Protein AF-A0A935VQR5-F1 (afdb_monomer)

Foldseek 3Di:
DFAQVNDDDDPVVLVVLLVVLVPDQWQCVVQVVCCVVPVRNPPDPGRVVSVSRNVSSVVSVVDPDDDDCPVPPDPDDPPVVVVVVVVVVVVVVVVVVVPD

Secondary structure (DSSP, 8-state):
--EETTEE--HHHHHHHHHHHTT---HHHHHHHHHHHH--S-S-SSHHHHHHHHHHHHHHHH--PPP--SSS---PPPHHHHHHHHHHHHHHHHHHTS--

Mean predicted aligned error: 14.16 Å

pLDDT: mean 78.92, std 14.45, range [45.19, 95.12]

Sequence (100 aa):
MMKVFEANITQQVSDFLNYNLKKIASFEKANQKIYNAFGIIHFFDNNEELETLKETLSITHNIVEEPDRAEYGDFQTNSDLANKVTFAFSIKKYFSGNCD

Solvent-accessible surface area (backbone atoms only — not comparable to full-atom values): 6218 Å² total; per-residue (Å²): 130,54,61,58,95,84,40,82,45,54,68,69,58,51,52,50,49,48,70,68,47,73,83,55,90,45,30,68,63,44,19,52,52,42,25,76,77,72,68,42,75,77,76,46,94,42,57,67,57,48,49,52,51,52,52,52,55,55,53,53,72,69,51,84,73,75,76,82,62,82,85,49,98,61,91,71,72,55,67,69,58,50,49,52,51,51,50,52,52,52,52,52,52,59,65,64,70,70,76,124

Structure (mmCIF, N/CA/C/O backbone):
data_AF-A0A935VQR5-F1
#
_entry.id   AF-A0A935VQR5-F1
#
loop_
_atom_site.group_PDB
_atom_site.id
_atom_site.type_symbol
_atom_site.label_atom_id
_atom_site.label_alt_id
_atom_site.label_comp_id
_atom_site.label_asym_id
_atom_site.label_entity_id
_atom_site.label_seq_id
_atom_site.pdbx_PDB_ins_code
_atom_site.Cartn_x
_atom_site.Cartn_y
_atom_site.Cartn_z
_atom_site.occupancy
_atom_site.B_iso_or_equiv
_atom_site.auth_seq_id
_atom_site.auth_comp_id
_atom_site.auth_asym_id
_atom_site.auth_atom_id
_atom_site.pdbx_PDB_model_num
ATOM 1 N N . MET A 1 1 ? 5.930 -4.784 -13.890 1.00 55.16 1 MET A N 1
ATOM 2 C CA . MET A 1 1 ? 5.105 -5.633 -13.000 1.00 55.16 1 MET A CA 1
ATOM 3 C C . MET A 1 1 ? 5.145 -4.910 -11.678 1.00 55.16 1 MET A C 1
ATOM 5 O O . MET A 1 1 ? 6.237 -4.774 -11.159 1.00 55.16 1 MET A O 1
ATOM 9 N N . MET A 1 2 ? 4.030 -4.348 -11.216 1.00 65.56 2 MET A N 1
ATOM 10 C CA . MET A 1 2 ? 4.076 -3.382 -10.117 1.00 65.56 2 MET A CA 1
ATOM 11 C C . MET A 1 2 ? 4.426 -4.086 -8.797 1.00 65.56 2 MET A C 1
ATOM 13 O O . MET A 1 2 ? 3.755 -5.051 -8.418 1.00 65.56 2 MET A O 1
ATOM 17 N N . LYS A 1 3 ? 5.461 -3.605 -8.100 1.00 69.25 3 LYS A N 1
ATOM 18 C CA . LYS A 1 3 ? 5.829 -4.085 -6.761 1.00 69.25 3 LYS A CA 1
ATOM 19 C C . LYS A 1 3 ? 5.291 -3.132 -5.694 1.00 69.25 3 LYS A C 1
ATOM 21 O O . LYS A 1 3 ? 5.564 -1.938 -5.734 1.00 69.25 3 LYS A O 1
ATOM 26 N N . VAL A 1 4 ? 4.548 -3.659 -4.722 1.00 72.00 4 VAL A N 1
ATOM 27 C CA . VAL A 1 4 ? 4.104 -2.929 -3.518 1.00 72.00 4 VAL A CA 1
ATOM 28 C C . VAL A 1 4 ? 4.625 -3.689 -2.313 1.00 72.00 4 VAL A C 1
ATOM 30 O O . VAL A 1 4 ? 4.293 -4.859 -2.159 1.00 72.00 4 VAL A O 1
ATOM 33 N N . PHE A 1 5 ? 5.465 -3.053 -1.490 1.00 78.00 5 PHE A N 1
ATOM 34 C CA . PHE A 1 5 ? 6.185 -3.729 -0.397 1.00 78.00 5 PHE A CA 1
ATOM 35 C C . PHE A 1 5 ? 6.863 -5.029 -0.854 1.00 78.00 5 PHE A C 1
ATOM 37 O O . PHE A 1 5 ? 6.707 -6.072 -0.230 1.00 78.00 5 PHE A O 1
ATOM 44 N N . GLU A 1 6 ? 7.544 -4.983 -2.003 1.00 78.12 6 GLU A N 1
ATOM 45 C CA . GLU A 1 6 ? 8.224 -6.135 -2.626 1.00 78.12 6 GLU A CA 1
ATOM 46 C C . GLU A 1 6 ? 7.295 -7.260 -3.123 1.00 78.12 6 GLU A C 1
ATOM 48 O O . GLU A 1 6 ? 7.739 -8.151 -3.850 1.00 78.12 6 GLU A O 1
ATOM 53 N N . ALA A 1 7 ? 5.994 -7.196 -2.831 1.00 81.00 7 ALA A N 1
ATOM 54 C CA . ALA A 1 7 ? 5.005 -8.117 -3.359 1.00 81.00 7 ALA A CA 1
ATOM 55 C C . ALA A 1 7 ? 4.630 -7.739 -4.795 1.00 81.00 7 ALA A C 1
ATOM 57 O O . ALA A 1 7 ? 4.290 -6.592 -5.100 1.00 81.00 7 ALA A O 1
ATOM 58 N N . ASN A 1 8 ? 4.645 -8.732 -5.682 1.00 81.56 8 ASN A N 1
ATOM 59 C CA . ASN A 1 8 ? 4.144 -8.571 -7.039 1.00 81.56 8 ASN A CA 1
ATOM 60 C C . ASN A 1 8 ? 2.617 -8.528 -7.006 1.00 81.56 8 ASN A C 1
ATOM 62 O O . ASN A 1 8 ? 1.973 -9.541 -6.721 1.00 81.56 8 ASN A O 1
ATOM 66 N N . ILE A 1 9 ? 2.039 -7.376 -7.336 1.00 84.12 9 ILE A N 1
ATOM 67 C CA . ILE A 1 9 ? 0.591 -7.238 -7.474 1.00 84.12 9 ILE A CA 1
ATOM 68 C C . ILE A 1 9 ? 0.224 -6.877 -8.909 1.00 84.12 9 ILE A C 1
ATOM 70 O O . ILE A 1 9 ? 0.979 -6.233 -9.641 1.00 84.12 9 ILE A O 1
ATOM 74 N N . THR A 1 10 ? -0.952 -7.323 -9.342 1.00 86.81 10 THR A N 1
ATOM 75 C CA . THR A 1 10 ? -1.461 -6.946 -10.660 1.00 86.81 10 THR A CA 1
ATOM 76 C C . THR A 1 10 ? -1.928 -5.494 -10.640 1.00 86.81 10 THR A C 1
ATOM 78 O O . THR A 1 10 ? -2.377 -4.982 -9.610 1.00 86.81 10 THR A O 1
ATOM 81 N N . GLN A 1 11 ? -1.883 -4.839 -11.802 1.00 82.19 11 GLN A N 1
ATOM 82 C CA . GLN A 1 11 ? -2.393 -3.475 -11.946 1.00 82.19 11 GLN A CA 1
ATOM 83 C C . GLN A 1 11 ? -3.859 -3.374 -11.498 1.00 82.19 11 GLN A C 1
ATOM 85 O O . GLN A 1 11 ? -4.220 -2.457 -10.778 1.00 82.19 11 GLN A O 1
ATOM 90 N N . GLN A 1 12 ? -4.680 -4.379 -11.821 1.00 85.94 12 GLN A N 1
ATOM 91 C CA . GLN A 1 12 ? -6.090 -4.427 -11.420 1.00 85.94 12 GLN A CA 1
ATOM 92 C C . GLN A 1 12 ? -6.280 -4.369 -9.899 1.00 85.94 12 GLN A C 1
ATOM 94 O O . GLN A 1 12 ? -7.173 -3.678 -9.411 1.00 85.94 12 GLN A O 1
ATOM 99 N N . VAL A 1 13 ? -5.443 -5.087 -9.142 1.00 87.44 13 VAL A N 1
ATOM 100 C CA . VAL A 1 13 ? -5.496 -5.071 -7.675 1.00 87.44 13 VAL A CA 1
ATOM 101 C C . VAL A 1 13 ? -5.035 -3.715 -7.144 1.00 87.44 13 VAL A C 1
ATOM 103 O O . VAL A 1 13 ? -5.697 -3.154 -6.274 1.00 87.44 13 VAL A O 1
ATOM 106 N N . SER A 1 14 ? -3.957 -3.155 -7.699 1.00 86.81 14 SER A N 1
ATOM 107 C CA . SER A 1 14 ? -3.483 -1.806 -7.357 1.00 86.81 14 SER A CA 1
ATOM 108 C C . SER A 1 14 ? -4.565 -0.743 -7.569 1.00 86.81 14 SER A C 1
ATOM 110 O O . SER A 1 14 ? -4.882 0.018 -6.651 1.00 86.81 14 SER A O 1
ATOM 112 N N . ASP A 1 15 ? -5.200 -0.740 -8.742 1.00 87.81 15 ASP A N 1
ATOM 113 C CA . ASP A 1 15 ? -6.256 0.206 -9.104 1.00 87.81 15 ASP A CA 1
ATOM 114 C C . ASP A 1 15 ? -7.458 0.074 -8.164 1.00 87.81 15 ASP A C 1
ATOM 116 O O . ASP A 1 15 ? -7.999 1.074 -7.683 1.00 87.81 15 ASP A O 1
ATOM 120 N N . PHE A 1 16 ? -7.850 -1.166 -7.848 1.00 89.94 16 PHE A N 1
ATOM 121 C CA . PHE A 1 16 ? -8.929 -1.443 -6.906 1.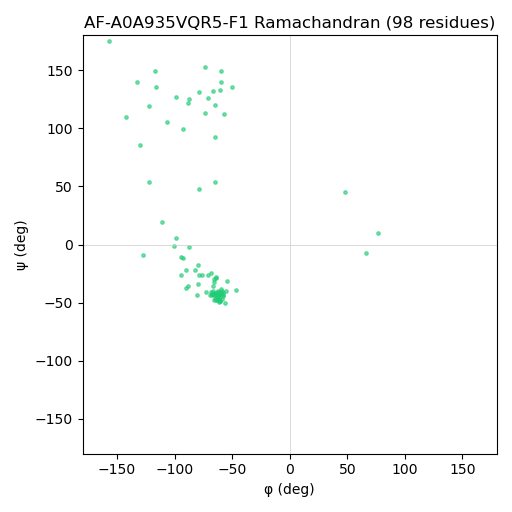00 89.94 16 PHE A CA 1
ATOM 122 C C . PHE A 1 16 ? -8.619 -0.896 -5.511 1.00 89.94 16 PHE A C 1
ATOM 124 O O . PHE A 1 16 ? -9.473 -0.234 -4.910 1.00 89.94 16 PHE A O 1
ATOM 131 N N . LEU A 1 17 ? -7.418 -1.165 -4.992 1.00 90.25 17 LEU A N 1
ATOM 132 C CA . LEU A 1 17 ? -6.993 -0.704 -3.673 1.00 90.25 17 LEU A CA 1
ATOM 133 C C . LEU A 1 17 ? -6.937 0.823 -3.629 1.00 90.25 17 LEU A C 1
ATOM 135 O O . LEU A 1 17 ? -7.525 1.427 -2.734 1.00 90.25 17 LEU A O 1
ATOM 139 N N . ASN A 1 18 ? -6.324 1.459 -4.628 1.00 89.19 18 ASN A N 1
ATOM 140 C CA . ASN A 1 18 ? -6.227 2.913 -4.703 1.00 89.19 18 ASN A CA 1
ATOM 141 C C . ASN A 1 18 ? -7.625 3.555 -4.761 1.00 89.19 18 ASN A C 1
ATOM 143 O O . ASN A 1 18 ? -7.952 4.420 -3.950 1.00 89.19 18 ASN A O 1
ATOM 147 N N . TYR A 1 19 ? -8.513 3.074 -5.637 1.00 89.75 19 TYR A N 1
ATOM 148 C CA . TYR A 1 19 ? -9.875 3.603 -5.749 1.00 89.75 19 TYR A CA 1
ATOM 149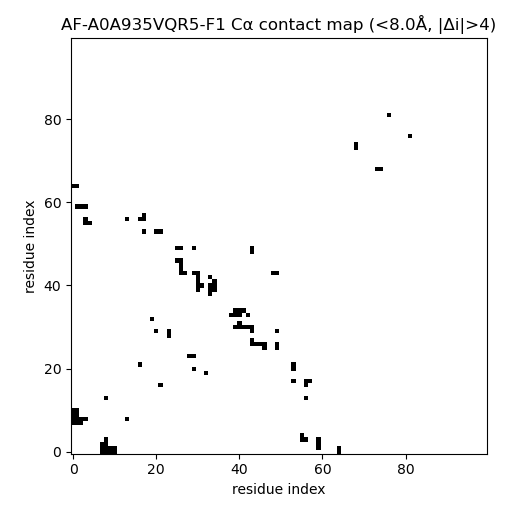 C C . TYR A 1 19 ? -10.680 3.467 -4.448 1.00 89.75 19 TYR A C 1
ATOM 151 O O . TYR A 1 19 ? -11.372 4.405 -4.039 1.00 89.75 19 TYR A O 1
ATOM 159 N N . ASN A 1 20 ? -10.592 2.311 -3.783 1.00 89.88 20 ASN A N 1
ATOM 160 C CA . ASN A 1 20 ? -11.394 2.038 -2.594 1.00 89.88 20 ASN A CA 1
ATOM 161 C C . ASN A 1 20 ? -10.838 2.676 -1.323 1.00 89.88 20 ASN A C 1
ATOM 163 O O . ASN A 1 20 ? -11.634 3.075 -0.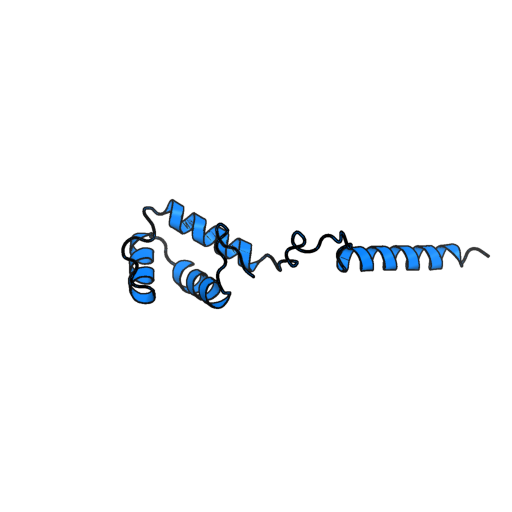473 1.00 89.88 20 ASN A O 1
ATOM 167 N N . LEU A 1 21 ? -9.516 2.779 -1.182 1.00 91.31 21 LEU A N 1
ATOM 168 C CA . LEU A 1 21 ? -8.875 3.233 0.052 1.00 91.31 21 LEU A CA 1
ATOM 169 C C . LEU A 1 21 ? -8.573 4.737 0.055 1.00 91.31 21 LEU A C 1
ATOM 171 O O . LEU A 1 21 ? -8.593 5.344 1.122 1.00 91.31 21 LEU A O 1
ATOM 175 N N . LYS A 1 22 ? -8.385 5.381 -1.107 1.00 88.12 22 LYS A N 1
ATOM 176 C CA . LYS A 1 22 ? -7.945 6.791 -1.217 1.00 88.12 22 LYS A CA 1
ATOM 177 C C . LYS A 1 22 ? -8.794 7.805 -0.445 1.00 88.12 22 LYS A C 1
ATOM 179 O O . LYS A 1 22 ? -8.273 8.822 -0.004 1.00 88.12 22 LYS A O 1
ATOM 184 N N . LYS A 1 23 ? -10.098 7.559 -0.283 1.00 88.50 23 LYS A N 1
ATOM 185 C CA . LYS A 1 23 ? -11.027 8.472 0.420 1.00 88.50 23 LYS A CA 1
ATOM 186 C C . LYS A 1 23 ? -11.346 8.048 1.857 1.00 88.50 23 LYS A C 1
ATOM 188 O O . LYS A 1 23 ? -12.134 8.714 2.525 1.00 88.50 23 LYS A O 1
ATOM 193 N N . ILE A 1 24 ? -10.805 6.925 2.323 1.00 91.69 24 ILE A N 1
ATOM 194 C CA . ILE A 1 24 ? -11.121 6.381 3.644 1.00 91.69 24 ILE A CA 1
ATOM 195 C C . ILE A 1 24 ? -10.194 7.006 4.679 1.00 91.69 24 ILE A C 1
ATOM 197 O O . ILE A 1 24 ? -8.985 6.916 4.538 1.00 91.69 24 ILE A O 1
ATOM 201 N N . ALA A 1 25 ? -10.753 7.612 5.724 1.00 89.38 25 ALA A N 1
ATOM 202 C CA . ALA A 1 25 ? -9.975 8.287 6.766 1.00 89.38 25 ALA A CA 1
ATOM 203 C C . ALA A 1 25 ? -9.658 7.417 7.997 1.00 89.38 25 ALA A C 1
ATOM 205 O O . ALA A 1 25 ? -8.891 7.857 8.842 1.00 89.38 25 ALA A O 1
ATOM 206 N N . SER A 1 26 ? -10.267 6.232 8.139 1.00 93.31 26 SER A N 1
ATOM 207 C CA . SER A 1 26 ? -10.035 5.363 9.300 1.00 93.31 26 SER A CA 1
ATOM 208 C C . SER A 1 26 ? -9.781 3.913 8.900 1.00 93.31 26 SER A C 1
ATOM 210 O O . SER A 1 26 ? -10.437 3.376 7.997 1.00 93.31 26 SER A O 1
ATOM 212 N N . PHE A 1 27 ? -8.840 3.278 9.592 1.00 93.25 27 PHE A N 1
ATOM 213 C CA . PHE A 1 27 ? -8.435 1.900 9.343 1.00 93.25 27 PHE A CA 1
ATOM 214 C C . PHE A 1 27 ? -9.558 0.885 9.605 1.00 93.25 27 PHE A C 1
ATOM 216 O O . PHE A 1 27 ? -9.636 -0.123 8.911 1.00 93.25 27 PHE A O 1
ATOM 223 N N . GLU A 1 28 ? -10.515 1.169 10.494 1.00 94.75 28 GLU A N 1
ATOM 224 C CA . GLU A 1 28 ? -11.664 0.284 10.731 1.00 94.75 28 GLU A CA 1
ATOM 225 C C . GLU A 1 28 ? -12.587 0.227 9.509 1.00 94.75 28 GLU A C 1
ATOM 227 O O . GLU A 1 28 ? -13.023 -0.847 9.091 1.00 94.75 28 GLU A O 1
ATOM 232 N N . LYS A 1 29 ? -12.849 1.381 8.879 1.00 94.00 29 LYS A N 1
ATOM 233 C CA . LYS A 1 29 ? -13.619 1.439 7.625 1.00 94.00 29 LYS A CA 1
ATOM 234 C C . LYS A 1 29 ? -12.859 0.784 6.474 1.00 94.00 29 LYS A C 1
ATOM 236 O O . LYS A 1 29 ? -13.481 0.162 5.611 1.00 94.00 29 LYS A O 1
ATOM 241 N N . ALA A 1 30 ? -11.534 0.917 6.457 1.00 94.50 30 ALA A N 1
ATOM 242 C CA . ALA A 1 30 ? -10.688 0.247 5.477 1.00 94.50 30 ALA A CA 1
ATOM 243 C C . ALA A 1 30 ? -10.746 -1.280 5.647 1.00 94.50 30 ALA A C 1
ATOM 245 O O . ALA A 1 30 ? -10.998 -1.985 4.672 1.00 94.50 30 ALA A O 1
ATOM 246 N N . ASN A 1 31 ? -10.638 -1.785 6.879 1.00 94.88 31 ASN A N 1
ATOM 247 C CA . ASN A 1 31 ? -10.773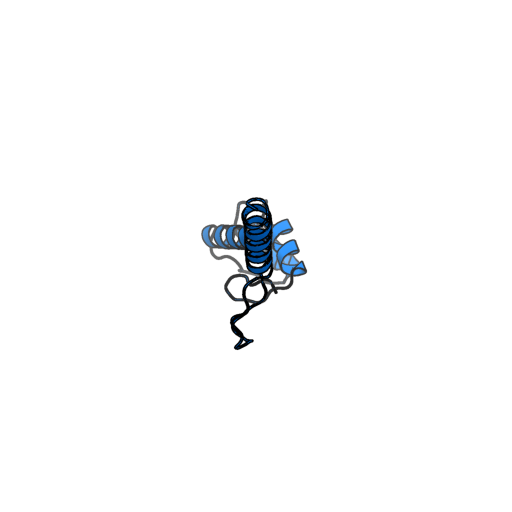 -3.206 7.201 1.00 94.88 31 ASN A CA 1
ATOM 248 C C . ASN A 1 31 ? -12.142 -3.761 6.798 1.00 94.88 31 ASN A C 1
ATOM 250 O O . ASN A 1 31 ? -12.205 -4.818 6.183 1.00 94.88 31 ASN A O 1
ATOM 254 N N . GLN A 1 32 ? -13.241 -3.032 7.025 1.00 94.44 32 GLN A N 1
ATOM 255 C CA . GLN A 1 32 ? -14.565 -3.458 6.546 1.00 94.44 32 GLN A CA 1
ATOM 256 C C . GLN A 1 32 ? -14.628 -3.588 5.017 1.00 94.44 32 GLN A C 1
ATOM 258 O O . GLN A 1 32 ? -15.194 -4.541 4.485 1.00 94.44 32 GLN A O 1
ATOM 263 N N . LYS A 1 33 ? -14.046 -2.630 4.290 1.00 93.19 33 LYS A N 1
ATOM 264 C CA . LYS A 1 33 ? -13.968 -2.665 2.822 1.00 93.19 33 LYS A CA 1
ATOM 265 C C . LYS A 1 33 ? -13.150 -3.853 2.325 1.00 93.19 33 LYS A C 1
ATOM 267 O O . LYS A 1 33 ? -13.585 -4.539 1.403 1.00 93.19 33 LYS A O 1
ATOM 272 N N . ILE A 1 34 ? -11.997 -4.087 2.941 1.00 93.62 34 ILE A N 1
ATOM 273 C CA . ILE A 1 34 ? -11.109 -5.202 2.620 1.00 93.62 34 ILE A CA 1
ATOM 274 C C . ILE A 1 34 ? -11.776 -6.541 2.953 1.00 93.62 34 ILE A C 1
ATOM 276 O O . ILE A 1 34 ? -11.751 -7.444 2.123 1.00 93.62 34 ILE A O 1
ATOM 280 N N . TYR A 1 35 ? -12.459 -6.653 4.089 1.00 94.81 35 TYR A N 1
ATOM 281 C CA . TYR A 1 35 ? -13.242 -7.833 4.447 1.00 94.81 35 TYR A CA 1
ATOM 282 C C . TYR A 1 35 ? -14.331 -8.129 3.414 1.00 94.81 35 TYR A C 1
ATOM 284 O O . TYR A 1 35 ? -14.446 -9.250 2.932 1.00 94.81 35 TYR A O 1
ATOM 292 N N . ASN A 1 36 ? -15.090 -7.115 2.999 1.00 93.06 36 ASN A N 1
ATOM 293 C CA . ASN A 1 36 ? -16.160 -7.303 2.019 1.00 93.06 36 ASN A CA 1
ATOM 294 C C . ASN A 1 36 ? -15.641 -7.706 0.628 1.00 93.06 36 ASN A C 1
ATOM 296 O O . ASN A 1 36 ? -16.355 -8.375 -0.113 1.00 93.06 36 ASN A O 1
ATOM 300 N N . ALA A 1 37 ? -14.431 -7.280 0.257 1.00 91.44 37 ALA A N 1
ATOM 301 C CA . ALA A 1 37 ? -13.842 -7.572 -1.048 1.00 91.44 37 ALA A CA 1
ATOM 302 C C . ALA A 1 37 ? -13.024 -8.875 -1.071 1.00 91.44 37 ALA A C 1
ATOM 304 O O . ALA A 1 37 ? -13.049 -9.596 -2.065 1.00 91.44 37 ALA A O 1
ATOM 305 N N . PHE A 1 38 ? -12.300 -9.166 0.012 1.00 91.00 38 PHE A N 1
ATOM 306 C CA . PHE A 1 38 ? -11.271 -10.209 0.076 1.00 91.00 38 PHE A CA 1
ATOM 307 C C . PHE A 1 38 ? -11.459 -11.203 1.232 1.00 91.00 38 PHE A C 1
ATOM 309 O O . PHE A 1 38 ? -10.745 -12.197 1.296 1.00 91.00 38 PHE A O 1
ATOM 316 N N . GLY A 1 39 ? -12.386 -10.954 2.161 1.00 92.75 39 GLY A N 1
ATOM 317 C CA . GLY A 1 39 ? -12.620 -11.802 3.337 1.00 92.75 39 GLY A CA 1
ATOM 318 C C . GLY A 1 39 ? -11.588 -11.649 4.460 1.00 92.75 39 GLY A C 1
ATOM 319 O O . GLY A 1 39 ? -11.596 -12.436 5.404 1.00 92.75 39 GLY A O 1
ATOM 320 N N . ILE A 1 40 ? -10.700 -10.652 4.388 1.00 92.19 40 IL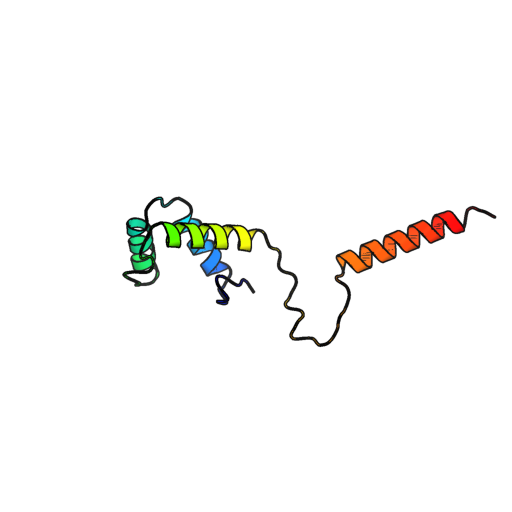E A N 1
ATOM 321 C CA . ILE A 1 40 ? -9.648 -10.426 5.390 1.00 92.19 40 ILE A CA 1
ATOM 322 C C . ILE A 1 40 ? -10.189 -9.532 6.513 1.00 92.19 40 ILE A C 1
ATOM 324 O O . ILE A 1 40 ? -10.647 -8.423 6.255 1.00 92.19 40 ILE A O 1
ATOM 328 N N . ILE A 1 41 ? -10.146 -10.0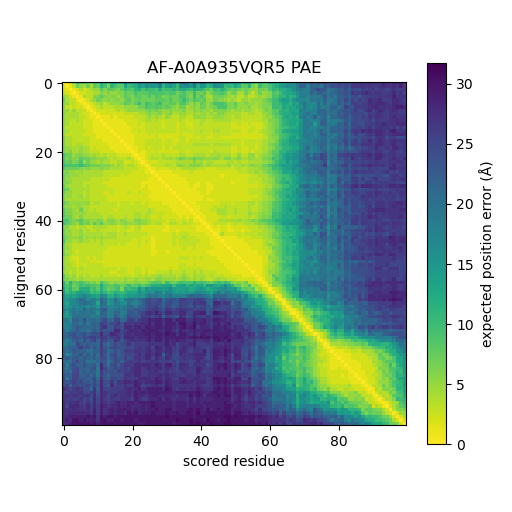23 7.754 1.00 90.31 41 ILE A N 1
ATOM 329 C CA . ILE A 1 41 ? -10.814 -9.400 8.912 1.00 90.31 41 ILE A CA 1
ATOM 330 C C . ILE A 1 41 ? -10.000 -8.230 9.491 1.00 90.31 41 ILE A C 1
ATOM 332 O O . ILE A 1 41 ? -10.557 -7.174 9.784 1.00 90.31 41 ILE A O 1
ATOM 336 N N . HIS A 1 42 ? -8.687 -8.407 9.631 1.00 91.38 42 HIS A N 1
ATOM 337 C CA . HIS A 1 42 ? -7.768 -7.426 10.212 1.00 91.38 42 HIS A CA 1
ATOM 338 C C . HIS A 1 42 ? -6.588 -7.242 9.267 1.00 91.38 42 HIS A C 1
ATOM 340 O O . HIS A 1 42 ? -5.598 -7.957 9.358 1.00 91.38 42 HIS A O 1
ATOM 346 N N . PHE A 1 43 ? -6.752 -6.356 8.286 1.00 93.56 43 PHE A N 1
ATOM 347 C CA . PHE A 1 43 ? -5.698 -6.055 7.321 1.00 93.56 43 PHE A CA 1
ATOM 348 C C . PHE A 1 43 ? -4.780 -4.931 7.815 1.00 93.56 43 PHE A C 1
ATOM 350 O O . PHE A 1 43 ? -3.586 -4.973 7.558 1.00 93.56 43 PHE A O 1
ATOM 357 N N . PHE A 1 44 ? -5.345 -3.945 8.513 1.00 95.12 44 PHE A N 1
ATOM 358 C CA . PHE A 1 44 ? -4.624 -2.845 9.150 1.00 95.12 44 PHE A CA 1
ATOM 359 C C . PHE A 1 44 ? -4.808 -2.907 10.664 1.00 95.12 44 PHE A C 1
ATOM 361 O O . PHE A 1 44 ? -5.949 -3.040 11.130 1.00 95.12 44 PHE A O 1
ATOM 368 N N . ASP A 1 45 ? -3.727 -2.720 11.413 1.00 94.69 45 ASP A N 1
ATOM 369 C CA . ASP A 1 45 ? -3.758 -2.640 12.876 1.00 94.69 45 ASP A CA 1
ATOM 370 C C . ASP A 1 45 ? -3.945 -1.200 13.378 1.00 94.69 45 ASP A C 1
ATOM 372 O O . ASP A 1 45 ? -4.404 -0.974 14.499 1.00 94.69 45 ASP A O 1
ATOM 376 N N . ASN A 1 46 ? -3.618 -0.203 12.551 1.00 94.88 46 ASN A N 1
ATOM 377 C CA . ASN A 1 46 ? -3.699 1.216 12.896 1.00 94.88 46 ASN A CA 1
ATOM 378 C C . ASN A 1 46 ? -3.826 2.110 11.641 1.00 94.88 46 ASN A C 1
ATOM 380 O O . ASN A 1 46 ? -3.767 1.651 10.499 1.00 94.88 46 ASN A O 1
ATOM 384 N N . ASN A 1 47 ? -4.016 3.419 11.849 1.00 93.81 47 ASN A N 1
ATOM 385 C CA . ASN A 1 47 ? -4.106 4.387 10.748 1.00 93.81 47 ASN A CA 1
ATOM 386 C C . ASN A 1 47 ? -2.766 4.630 10.034 1.00 93.81 47 ASN A C 1
ATOM 388 O O . ASN A 1 47 ? -2.781 5.004 8.866 1.00 93.81 47 ASN A O 1
ATOM 392 N N . GLU A 1 48 ? -1.629 4.429 10.700 1.00 94.56 48 GLU A N 1
ATOM 393 C CA . GLU A 1 48 ? -0.301 4.643 10.110 1.00 94.56 48 GLU A CA 1
ATOM 394 C C . GLU A 1 48 ? -0.037 3.637 8.981 1.00 94.56 48 GLU A C 1
ATOM 396 O O . GLU A 1 48 ? 0.397 4.021 7.896 1.00 94.56 48 GLU A O 1
ATOM 401 N N . GLU A 1 49 ? -0.415 2.372 9.167 1.00 93.94 49 GLU A N 1
ATOM 402 C CA . GLU A 1 49 ? -0.345 1.341 8.123 1.00 93.94 49 GLU A CA 1
ATOM 403 C C . GLU A 1 49 ? -1.249 1.651 6.925 1.00 93.94 4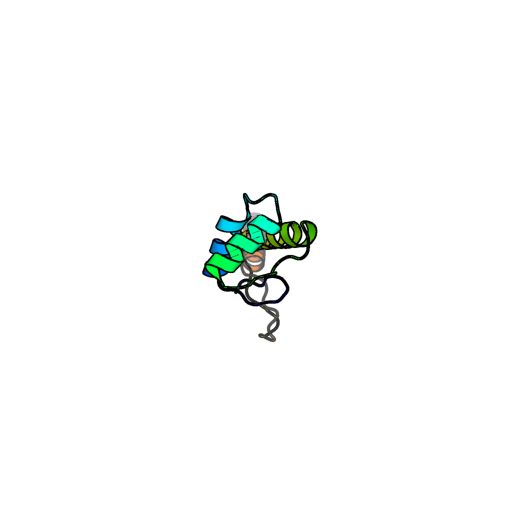9 GLU A C 1
ATOM 405 O O . GLU A 1 49 ? -0.850 1.467 5.770 1.00 93.94 49 GLU A O 1
ATOM 410 N N . LEU A 1 50 ? -2.460 2.159 7.184 1.00 94.00 50 LEU A N 1
ATOM 411 C CA . LEU A 1 50 ? -3.375 2.585 6.126 1.00 94.00 50 LEU A CA 1
ATOM 412 C C . LEU A 1 50 ? -2.763 3.715 5.288 1.00 94.00 50 LEU A C 1
ATOM 414 O O . LEU A 1 50 ? -2.826 3.663 4.057 1.00 94.00 50 LEU A O 1
ATOM 418 N N . GLU A 1 51 ? -2.190 4.733 5.933 1.00 93.25 51 GLU A N 1
ATOM 419 C CA . GLU A 1 51 ? -1.536 5.836 5.223 1.00 93.25 51 GLU A CA 1
ATOM 420 C C . GLU A 1 51 ? -0.292 5.361 4.466 1.00 93.25 51 GLU A C 1
ATOM 422 O O . GLU A 1 51 ? -0.155 5.662 3.281 1.00 93.25 51 GLU A O 1
ATOM 427 N N . THR A 1 52 ? 0.532 4.507 5.076 1.00 92.81 52 THR A N 1
ATOM 428 C CA . THR A 1 52 ? 1.729 3.942 4.432 1.00 92.81 52 THR A CA 1
ATOM 429 C C . THR A 1 52 ? 1.373 3.195 3.140 1.00 92.81 52 THR A C 1
ATOM 431 O O . THR A 1 52 ? 2.026 3.366 2.103 1.00 92.81 52 THR A O 1
ATOM 434 N N . LEU A 1 53 ? 0.297 2.396 3.146 1.00 91.94 53 LEU A N 1
ATOM 435 C CA . LEU A 1 53 ? -0.171 1.718 1.935 1.00 91.94 53 LEU A CA 1
ATOM 436 C C . LEU A 1 53 ? -0.664 2.715 0.875 1.00 91.94 53 LEU A C 1
ATOM 438 O O . LEU A 1 53 ? -0.345 2.555 -0.304 1.00 91.94 53 LEU A O 1
ATOM 442 N N . LYS A 1 54 ? -1.431 3.743 1.259 1.00 91.19 54 LYS A N 1
ATOM 443 C CA . LYS A 1 54 ? -1.926 4.763 0.314 1.00 91.19 54 LYS A CA 1
ATOM 444 C C . LYS A 1 54 ? -0.786 5.521 -0.355 1.00 91.19 54 LYS A C 1
ATOM 446 O O . LYS A 1 54 ? -0.832 5.736 -1.566 1.00 91.19 54 LYS A O 1
ATOM 451 N N . GLU A 1 55 ? 0.223 5.913 0.415 1.00 89.69 55 GLU A N 1
ATOM 452 C CA . GLU A 1 55 ? 1.411 6.590 -0.099 1.00 89.69 55 GLU A CA 1
ATOM 453 C C . GLU A 1 55 ? 2.151 5.697 -1.094 1.00 89.69 55 GLU A C 1
ATOM 455 O O . GLU A 1 55 ? 2.423 6.112 -2.223 1.00 89.69 55 GLU A O 1
ATOM 460 N N . THR A 1 56 ? 2.365 4.431 -0.732 1.00 87.56 56 THR A N 1
ATOM 461 C CA . THR A 1 56 ? 3.037 3.450 -1.594 1.00 87.56 56 THR A CA 1
ATOM 462 C C . THR A 1 56 ? 2.269 3.214 -2.902 1.00 87.56 56 THR A C 1
ATOM 464 O O . THR A 1 56 ? 2.870 3.195 -3.980 1.00 87.56 56 THR A O 1
ATOM 467 N N . LEU A 1 57 ? 0.936 3.101 -2.849 1.00 86.00 57 LEU A N 1
ATOM 468 C CA . LEU A 1 57 ? 0.073 2.964 -4.034 1.00 86.00 57 LEU A CA 1
ATOM 469 C C . LEU A 1 57 ? 0.077 4.220 -4.922 1.00 86.00 57 LEU A C 1
ATOM 471 O O . LEU A 1 57 ? -0.047 4.120 -6.143 1.00 86.00 57 LEU A O 1
ATOM 475 N N . SER A 1 58 ? 0.226 5.405 -4.325 1.00 81.00 58 SER A N 1
ATOM 476 C CA . SER A 1 58 ? 0.324 6.675 -5.051 1.00 81.00 58 SER A CA 1
ATOM 477 C C . SER A 1 58 ? 1.674 6.821 -5.762 1.00 81.00 58 SER A C 1
ATOM 479 O O . SER A 1 58 ? 1.728 7.254 -6.912 1.00 81.00 58 SER A O 1
ATOM 481 N N . ILE A 1 59 ? 2.769 6.421 -5.110 1.00 72.12 59 ILE A N 1
ATOM 482 C CA . ILE A 1 59 ? 4.120 6.452 -5.689 1.00 72.12 59 ILE A CA 1
ATOM 483 C C . ILE A 1 59 ? 4.223 5.466 -6.854 1.00 72.12 59 ILE A C 1
ATOM 485 O O . ILE A 1 59 ? 4.654 5.840 -7.941 1.00 72.12 59 ILE A O 1
ATOM 489 N N . THR A 1 60 ? 3.760 4.232 -6.662 1.00 66.31 60 THR A N 1
ATOM 490 C CA . THR A 1 60 ? 3.824 3.176 -7.686 1.00 66.31 60 THR A CA 1
ATOM 491 C C . THR A 1 60 ? 2.987 3.477 -8.932 1.00 66.31 60 THR A C 1
ATOM 493 O O . THR A 1 60 ? 3.384 3.098 -10.026 1.00 66.31 60 THR A O 1
ATOM 496 N N . HIS A 1 61 ? 1.895 4.242 -8.818 1.00 62.06 61 HIS A N 1
ATOM 497 C CA . HIS A 1 61 ? 1.150 4.748 -9.981 1.00 62.06 61 HIS A CA 1
ATOM 498 C C . HIS A 1 61 ? 1.911 5.799 -10.808 1.00 62.06 61 HIS A C 1
ATOM 500 O O . HIS A 1 61 ? 1.609 5.986 -11.985 1.00 62.06 61 HIS A O 1
ATOM 506 N N . ASN A 1 62 ? 2.864 6.512 -10.201 1.00 56.75 62 ASN A N 1
ATOM 507 C CA . ASN A 1 62 ? 3.638 7.566 -10.863 1.00 56.75 62 ASN A CA 1
ATOM 508 C C . ASN A 1 62 ? 4.952 7.054 -11.469 1.00 56.75 62 ASN A C 1
ATOM 510 O O . ASN A 1 62 ? 5.591 7.770 -12.242 1.00 56.75 62 ASN A O 1
ATOM 514 N N . ILE A 1 63 ? 5.360 5.827 -11.142 1.00 53.66 63 ILE A N 1
ATOM 515 C CA . ILE A 1 63 ? 6.561 5.209 -11.694 1.00 53.66 63 ILE A CA 1
ATOM 516 C C . ILE A 1 63 ? 6.139 4.395 -12.920 1.00 53.66 63 ILE A C 1
ATOM 518 O O . ILE A 1 63 ? 5.664 3.267 -12.814 1.00 53.66 63 ILE A O 1
ATOM 522 N N . VAL A 1 64 ? 6.331 4.966 -14.111 1.00 50.16 64 VAL A N 1
ATOM 523 C CA . VAL A 1 64 ? 6.476 4.163 -15.332 1.00 50.16 64 VAL A CA 1
ATOM 524 C C . VAL A 1 64 ? 7.766 3.363 -15.150 1.00 50.16 64 VAL A C 1
ATOM 526 O O . VAL A 1 64 ? 8.857 3.882 -15.371 1.00 50.16 64 VAL A O 1
ATOM 529 N N . GLU A 1 65 ? 7.649 2.142 -14.626 1.00 56.78 65 GLU A N 1
ATOM 530 C CA . GLU A 1 65 ? 8.808 1.297 -14.341 1.00 56.78 65 GLU A CA 1
ATOM 531 C C . GLU A 1 65 ? 9.515 0.918 -15.643 1.00 56.78 65 GLU A C 1
ATOM 533 O O . GLU A 1 65 ? 8.948 0.255 -16.517 1.00 56.78 65 GLU A O 1
ATOM 538 N N . GLU A 1 66 ? 10.788 1.298 -15.744 1.00 54.66 66 GLU A N 1
ATOM 539 C CA . GLU A 1 66 ? 11.706 0.563 -16.602 1.00 54.66 66 GLU A CA 1
ATOM 540 C C . GLU A 1 66 ? 11.789 -0.896 -16.124 1.00 54.66 66 GLU A C 1
ATOM 542 O O . GLU A 1 66 ? 11.810 -1.140 -14.915 1.00 54.66 66 GLU A O 1
ATOM 547 N N . PRO A 1 67 ? 11.839 -1.873 -17.045 1.00 55.28 67 PRO A N 1
ATOM 548 C CA . PRO A 1 67 ? 11.895 -3.286 -16.688 1.00 55.28 67 PRO A CA 1
ATOM 549 C C . PRO A 1 67 ? 13.127 -3.616 -15.835 1.00 55.28 67 PRO A C 1
ATOM 551 O O . PRO A 1 67 ? 14.182 -2.996 -15.974 1.00 55.28 67 PRO A O 1
ATOM 554 N N . ASP A 1 68 ? 12.976 -4.619 -14.965 1.00 56.34 68 ASP A N 1
ATOM 555 C CA . ASP A 1 68 ? 14.014 -5.108 -14.055 1.00 56.34 68 ASP A CA 1
ATOM 556 C C . ASP A 1 68 ? 15.268 -5.543 -14.840 1.00 56.34 68 ASP A C 1
ATOM 558 O O . ASP A 1 68 ? 15.239 -6.493 -15.624 1.00 56.34 68 ASP A O 1
ATOM 562 N N . ARG A 1 69 ? 16.368 -4.798 -14.665 1.00 61.88 69 ARG A N 1
ATOM 563 C CA . ARG A 1 69 ? 17.634 -4.971 -15.401 1.00 61.88 69 ARG A CA 1
ATOM 564 C C . ARG A 1 69 ? 18.577 -5.988 -14.748 1.00 61.88 69 ARG A C 1
ATOM 566 O O . ARG A 1 69 ? 19.658 -6.214 -15.278 1.00 61.88 69 ARG A O 1
ATOM 573 N N . 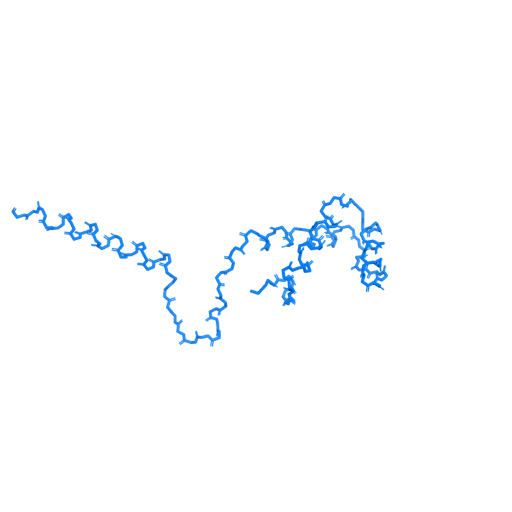ALA A 1 70 ? 18.212 -6.575 -13.604 1.00 55.56 70 ALA A N 1
ATOM 574 C CA . ALA A 1 70 ? 19.095 -7.481 -12.865 1.00 55.56 70 ALA A CA 1
ATOM 575 C C . ALA A 1 70 ? 19.099 -8.923 -13.405 1.00 55.56 70 ALA A C 1
ATOM 577 O O . ALA A 1 70 ? 20.060 -9.655 -13.179 1.00 55.56 70 ALA A O 1
ATOM 578 N N . GLU A 1 71 ? 18.055 -9.335 -14.130 1.00 54.69 71 GLU A N 1
ATOM 579 C CA . GLU A 1 71 ? 17.969 -10.677 -14.733 1.00 54.69 71 GLU A CA 1
ATOM 580 C C . GLU A 1 71 ? 18.840 -10.812 -15.994 1.00 54.69 71 GLU A C 1
ATOM 582 O O . GLU A 1 71 ? 19.325 -11.893 -16.328 1.00 54.69 71 GLU A O 1
ATOM 587 N N . TYR A 1 72 ? 19.096 -9.700 -16.677 1.00 54.12 72 TYR A N 1
ATOM 588 C CA . TYR A 1 72 ? 19.834 -9.671 -17.928 1.00 54.12 72 TYR A CA 1
ATOM 589 C C . TYR A 1 72 ? 21.208 -9.083 -17.646 1.00 54.12 72 TYR A C 1
ATOM 591 O O . TYR A 1 72 ? 21.340 -7.884 -17.432 1.00 54.12 72 TYR A O 1
ATOM 599 N N . GLY A 1 73 ? 22.237 -9.931 -17.626 1.00 61.16 73 GLY A N 1
ATOM 600 C CA . GLY A 1 73 ? 23.645 -9.537 -17.513 1.00 61.16 73 GLY A CA 1
ATOM 601 C C . GLY A 1 73 ? 24.155 -8.737 -18.721 1.00 61.16 73 GLY A C 1
ATOM 602 O O . GLY A 1 73 ? 25.153 -9.117 -19.325 1.00 61.16 73 GLY A O 1
ATOM 603 N N . ASP A 1 74 ? 23.465 -7.653 -19.077 1.00 66.69 74 ASP A N 1
ATOM 604 C CA . ASP A 1 74 ? 23.783 -6.720 -20.148 1.00 66.69 74 ASP A CA 1
ATOM 605 C C . ASP A 1 74 ? 23.444 -5.288 -19.697 1.00 66.69 74 ASP A C 1
ATOM 607 O O . ASP A 1 74 ? 22.284 -4.898 -19.540 1.00 66.69 74 ASP A O 1
ATOM 611 N N . PHE A 1 75 ? 24.482 -4.483 -19.470 1.00 63.53 75 PHE A N 1
ATOM 612 C CA . PHE A 1 75 ? 24.383 -3.095 -19.012 1.00 63.53 75 PHE A CA 1
ATOM 613 C C . PHE A 1 75 ? 24.031 -2.143 -20.164 1.00 63.53 75 PHE A C 1
ATOM 615 O O . PHE A 1 75 ? 24.679 -1.108 -20.350 1.00 63.53 75 PHE A O 1
ATOM 622 N N . GLN A 1 76 ? 23.025 -2.476 -20.976 1.00 67.69 76 GLN A N 1
ATOM 623 C CA . GLN A 1 76 ? 22.632 -1.579 -22.056 1.00 67.69 76 GLN A CA 1
ATOM 624 C C . GLN A 1 76 ? 22.037 -0.293 -21.503 1.00 67.69 76 GLN A C 1
ATOM 626 O O . GLN A 1 76 ? 21.156 -0.274 -20.641 1.00 67.69 76 GLN A O 1
ATOM 631 N N . THR A 1 77 ? 22.537 0.808 -22.048 1.00 69.75 77 THR A N 1
ATOM 632 C CA . THR A 1 77 ? 22.107 2.163 -21.726 1.00 69.75 77 THR A CA 1
ATOM 633 C C . THR A 1 77 ? 20.621 2.332 -22.052 1.00 69.75 77 THR A C 1
ATOM 635 O O . THR A 1 77 ? 20.182 1.941 -23.132 1.00 69.75 77 THR A O 1
ATOM 638 N N . ASN A 1 78 ? 19.839 2.912 -21.129 1.00 73.25 78 ASN A N 1
ATOM 639 C CA . ASN A 1 78 ? 18.425 3.227 -21.362 1.00 73.25 78 ASN A CA 1
ATOM 640 C C . ASN A 1 78 ? 18.259 3.992 -22.687 1.00 73.25 78 ASN A C 1
ATOM 642 O O . ASN A 1 78 ? 19.014 4.921 -22.970 1.00 73.25 78 ASN A O 1
ATOM 646 N N . SER A 1 79 ? 17.258 3.603 -23.479 1.00 73.56 79 SER A N 1
ATOM 647 C CA . SER A 1 79 ? 16.885 4.227 -24.752 1.00 73.56 79 SER A CA 1
ATOM 648 C C . SER A 1 79 ? 16.791 5.758 -24.704 1.00 73.56 79 SER A C 1
ATOM 650 O O . SER A 1 79 ? 17.257 6.420 -25.628 1.00 73.56 79 SER A O 1
ATOM 652 N N . ASP A 1 80 ? 16.270 6.341 -23.621 1.00 78.94 80 ASP A N 1
ATOM 653 C CA . ASP A 1 80 ? 16.216 7.793 -23.431 1.00 78.94 80 ASP A CA 1
ATOM 654 C C . ASP A 1 80 ? 17.626 8.401 -23.385 1.00 78.94 80 ASP A C 1
ATOM 656 O O . ASP A 1 80 ? 17.927 9.377 -24.078 1.00 78.94 80 ASP A O 1
ATOM 660 N N . LEU A 1 81 ? 18.536 7.766 -22.643 1.00 76.44 81 LEU A N 1
ATOM 661 C CA . LEU A 1 81 ? 19.931 8.184 -22.563 1.00 76.44 81 LEU A CA 1
ATOM 662 C C . LEU A 1 81 ? 20.658 7.964 -23.902 1.00 76.44 81 LEU A C 1
ATOM 664 O O . LEU A 1 81 ? 21.380 8.851 -24.355 1.00 76.44 81 LEU A O 1
ATOM 668 N N . ALA A 1 82 ? 20.410 6.848 -24.589 1.00 81.06 82 ALA A N 1
ATOM 669 C CA . ALA A 1 82 ? 20.975 6.572 -25.912 1.00 81.06 82 ALA A CA 1
ATOM 670 C C . ALA A 1 82 ? 20.517 7.594 -26.974 1.00 81.06 82 ALA A C 1
ATOM 672 O O . ALA A 1 82 ? 21.322 8.066 -27.785 1.00 81.06 82 ALA A O 1
ATOM 673 N N . ASN A 1 83 ? 19.245 7.997 -26.937 1.00 81.19 83 ASN A N 1
ATOM 674 C CA . ASN A 1 83 ? 18.677 8.995 -27.842 1.00 81.19 83 ASN A CA 1
ATOM 675 C C . ASN A 1 83 ? 19.260 10.386 -27.585 1.00 81.19 83 ASN A C 1
ATOM 677 O O . ASN A 1 83 ? 19.657 11.072 -28.528 1.00 81.19 83 ASN A O 1
ATOM 681 N N . LYS A 1 84 ? 19.387 10.786 -26.315 1.00 83.88 84 LYS A N 1
ATOM 682 C CA . LYS A 1 84 ? 20.024 12.056 -25.931 1.00 83.88 84 LYS A CA 1
ATOM 683 C C . LYS A 1 84 ? 21.482 12.121 -26.376 1.00 83.88 84 LYS A C 1
ATOM 685 O O . LYS A 1 84 ? 21.913 13.142 -26.911 1.00 83.88 84 LYS A O 1
ATOM 690 N N . VAL A 1 85 ? 22.227 11.029 -26.208 1.00 82.94 85 VAL A N 1
ATOM 691 C CA . VAL A 1 85 ? 23.622 10.930 -26.655 1.00 82.94 85 VAL A CA 1
ATOM 692 C C . VAL A 1 85 ? 23.710 11.033 -28.180 1.00 82.94 85 VAL A C 1
ATOM 694 O O . VAL A 1 85 ? 24.476 11.847 -28.694 1.00 82.94 85 VAL A O 1
ATOM 697 N N . THR A 1 86 ? 22.880 10.288 -28.914 1.00 83.38 86 THR A N 1
ATOM 698 C CA . THR A 1 86 ? 22.817 10.352 -30.385 1.00 83.38 86 THR A CA 1
ATOM 699 C C . THR A 1 86 ? 22.489 11.762 -30.878 1.00 83.38 86 THR A C 1
ATOM 701 O O . THR A 1 86 ? 23.152 12.280 -31.781 1.00 83.38 86 THR A O 1
ATOM 704 N N . PHE A 1 87 ? 21.518 12.428 -30.249 1.00 82.69 87 PHE A N 1
ATOM 705 C CA . PHE A 1 87 ? 21.162 13.807 -30.564 1.00 82.69 87 PHE A CA 1
ATOM 706 C C . PHE A 1 87 ? 22.337 14.765 -30.321 1.00 82.69 87 PHE A C 1
ATOM 708 O O . PHE A 1 87 ? 22.696 15.532 -31.216 1.00 82.69 87 PHE A O 1
ATOM 715 N N . ALA A 1 88 ? 23.010 14.666 -29.172 1.00 80.94 88 ALA A N 1
ATOM 716 C CA . ALA A 1 88 ? 24.189 15.473 -28.859 1.00 80.94 88 ALA A CA 1
ATOM 717 C C . ALA A 1 88 ? 25.334 15.271 -29.874 1.00 80.94 88 ALA A C 1
ATOM 719 O O . ALA A 1 88 ? 25.961 16.243 -30.303 1.00 80.94 88 ALA A O 1
ATOM 720 N N . PHE A 1 89 ? 25.577 14.034 -30.321 1.00 74.75 89 PHE A N 1
ATOM 721 C CA . PHE A 1 89 ? 26.551 13.746 -31.380 1.00 74.75 89 PHE A CA 1
ATOM 722 C C . PHE A 1 89 ? 26.138 14.324 -32.738 1.00 74.75 89 PHE A C 1
ATOM 724 O O . PHE A 1 89 ? 26.986 14.858 -33.454 1.00 74.75 89 PHE A O 1
ATOM 731 N N . SER A 1 90 ? 24.851 14.263 -33.090 1.00 75.12 90 SER A N 1
ATOM 732 C CA . SER A 1 90 ? 24.336 14.823 -34.346 1.00 75.12 90 SER A CA 1
ATOM 733 C C . SER A 1 90 ? 24.494 16.346 -34.403 1.00 75.12 90 SER A C 1
ATOM 735 O O . SER A 1 90 ? 24.979 16.882 -35.399 1.00 75.12 90 SER A O 1
ATOM 737 N N . ILE A 1 91 ? 24.211 17.029 -33.291 1.00 73.75 91 ILE A N 1
ATOM 738 C CA . ILE A 1 91 ? 24.424 18.466 -33.121 1.00 73.75 91 ILE A CA 1
ATOM 739 C C . ILE A 1 91 ? 25.910 18.799 -33.259 1.00 73.75 91 ILE A C 1
ATOM 741 O O . ILE A 1 91 ? 26.283 19.676 -34.036 1.00 73.75 91 ILE A O 1
ATOM 745 N N . LYS A 1 92 ? 26.782 18.065 -32.557 1.00 70.06 92 LYS A N 1
ATOM 746 C CA . LYS A 1 92 ? 28.233 18.284 -32.611 1.00 70.06 92 LYS A CA 1
ATOM 747 C C . LYS A 1 92 ? 28.793 18.111 -34.026 1.00 70.06 92 LYS A C 1
ATOM 749 O O . LYS A 1 92 ? 29.655 18.883 -34.435 1.00 70.06 92 LYS A O 1
ATOM 754 N N . LYS A 1 93 ? 28.281 17.143 -34.793 1.00 63.19 93 LYS A N 1
ATOM 755 C CA . LYS A 1 93 ? 28.649 16.948 -36.202 1.00 63.19 93 LYS A CA 1
ATOM 756 C C . LYS A 1 93 ? 28.169 18.101 -37.089 1.00 63.19 93 LYS A C 1
ATOM 758 O O . LYS A 1 93 ? 28.940 18.570 -37.918 1.00 63.19 93 LYS A O 1
ATOM 763 N N . TYR A 1 94 ? 26.944 18.586 -36.888 1.00 57.72 94 TYR A N 1
ATOM 764 C CA . TYR A 1 94 ? 26.410 19.743 -37.615 1.00 57.72 94 TYR A CA 1
ATOM 765 C C . TYR A 1 94 ? 27.230 21.019 -37.377 1.00 57.72 94 TYR A C 1
ATOM 767 O O . TYR A 1 94 ? 27.503 21.751 -38.322 1.00 57.72 94 TYR A O 1
ATOM 775 N N . PHE A 1 95 ? 27.671 21.281 -36.145 1.00 57.88 95 PHE A N 1
ATOM 776 C CA . PHE A 1 95 ? 28.484 22.465 -35.842 1.00 57.88 95 PHE A CA 1
ATOM 777 C C . PHE A 1 95 ? 29.962 22.315 -36.234 1.00 57.88 95 PHE A C 1
ATOM 779 O O . PHE A 1 95 ? 30.603 23.310 -36.544 1.00 57.88 95 PHE A O 1
ATOM 786 N N . SER A 1 96 ? 30.497 21.090 -36.285 1.00 59.84 96 SER A N 1
ATOM 787 C CA . SER A 1 96 ? 31.869 20.828 -36.746 1.00 59.84 96 SER A CA 1
ATOM 788 C C . SER A 1 96 ? 32.021 20.814 -38.273 1.00 59.84 96 SER A C 1
ATOM 790 O O . SER A 1 96 ? 33.146 20.898 -38.746 1.00 59.84 96 SER A O 1
ATOM 792 N N . GLY A 1 97 ? 30.930 20.665 -39.032 1.00 56.91 97 GLY A N 1
ATOM 793 C CA . GLY A 1 97 ? 30.934 20.637 -40.503 1.00 56.91 97 GLY A CA 1
ATOM 794 C C . GLY A 1 97 ? 30.559 21.960 -41.180 1.00 56.91 97 GLY A C 1
ATOM 795 O O . GLY A 1 97 ? 30.401 21.982 -42.391 1.00 56.91 97 GLY A O 1
ATOM 796 N N . ASN A 1 98 ? 30.373 23.040 -40.413 1.00 54.69 98 ASN A N 1
ATOM 797 C CA . ASN A 1 98 ? 30.107 24.397 -40.919 1.00 54.69 98 ASN A CA 1
ATOM 798 C C . ASN A 1 98 ? 31.296 25.348 -40.666 1.00 54.69 98 ASN A C 1
ATOM 800 O O . ASN A 1 98 ? 31.134 26.567 -40.628 1.00 54.69 98 ASN A O 1
ATOM 804 N N . CYS A 1 99 ? 32.481 24.785 -40.432 1.00 55.19 99 CYS A N 1
ATOM 805 C CA . CYS A 1 99 ? 33.738 25.516 -40.313 1.00 55.19 99 CYS A CA 1
ATOM 806 C C . CYS A 1 99 ? 34.733 24.991 -41.354 1.00 55.19 99 CYS A C 1
ATOM 808 O O . CYS A 1 99 ? 35.826 24.583 -40.984 1.00 55.19 99 CYS A O 1
ATO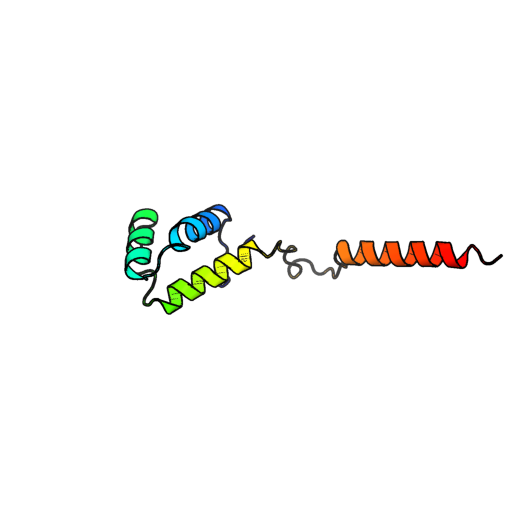M 810 N N . ASP A 1 100 ? 34.317 24.976 -42.620 1.00 45.19 100 ASP A N 1
ATOM 811 C CA . ASP A 1 100 ? 35.187 24.907 -43.801 1.00 45.19 100 ASP A CA 1
ATOM 812 C C . ASP A 1 100 ? 34.793 26.049 -44.750 1.00 45.19 100 ASP A C 1
ATOM 814 O O . ASP A 1 100 ? 33.568 26.253 -44.940 1.00 45.19 100 ASP A O 1
#

Radius of gyration: 22.52 Å; Cα contacts (8 Å, |Δi|>4): 60; chains: 1; bounding box: 51×37×57 Å